Protein AF-Q7P8R6-F1 (afdb_monomer_lite)

Secondary structure (DSSP, 8-state):
---SS-------SSSTTTHHHHSS------------------PPPTTTS--------------HHHHHHHHHHHHHTTS-HHHHHHHHHHHHHHHHHHHT--

Organism: Rickettsia sibirica (strain ATCC VR-151 / 246) (NCBI:txid272951)

Structure (mmCIF, N/CA/C/O backbone):
data_AF-Q7P8R6-F1
#
_entry.id   AF-Q7P8R6-F1
#
loop_
_atom_site.group_PDB
_atom_site.id
_atom_site.type_symbol
_atom_site.label_atom_id
_atom_site.label_alt_id
_atom_site.label_comp_id
_atom_site.label_asym_id
_atom_site.label_entity_id
_atom_site.label_seq_id
_atom_site.pdbx_PDB_ins_code
_atom_site.Cartn_x
_atom_site.Cartn_y
_atom_site.Cartn_z
_atom_site.occupancy
_atom_site.B_iso_or_equiv
_atom_site.auth_seq_id
_atom_site.auth_comp_id
_atom_site.auth_asym_id
_atom_site.auth_atom_id
_atom_site.pdbx_PDB_model_num
ATOM 1 N N . MET A 1 1 ? 4.414 25.100 -20.353 1.00 34.41 1 MET A N 1
ATOM 2 C CA . MET A 1 1 ? 4.080 24.866 -21.773 1.00 34.41 1 MET A CA 1
ATOM 3 C C . MET A 1 1 ? 5.285 24.188 -22.418 1.00 34.41 1 MET A C 1
ATOM 5 O O . MET A 1 1 ? 6.325 24.818 -22.537 1.00 34.41 1 MET A O 1
ATOM 9 N N . PHE A 1 2 ? 5.192 22.883 -22.689 1.00 33.09 2 PHE A N 1
ATOM 10 C CA . PHE A 1 2 ? 6.254 22.082 -23.309 1.00 33.09 2 PHE A CA 1
ATOM 11 C C . PHE A 1 2 ? 6.309 22.365 -24.815 1.00 33.09 2 PHE A C 1
ATOM 13 O O . PHE A 1 2 ? 5.293 22.244 -25.497 1.00 33.09 2 PHE A O 1
ATOM 20 N N . ARG A 1 3 ? 7.488 22.703 -25.342 1.00 38.50 3 ARG A N 1
ATOM 21 C CA . ARG A 1 3 ? 7.781 22.675 -26.780 1.00 38.50 3 ARG A CA 1
ATOM 22 C C . ARG A 1 3 ? 9.188 22.124 -27.002 1.00 38.50 3 ARG A C 1
ATOM 24 O O . ARG A 1 3 ? 10.150 22.706 -26.521 1.00 38.50 3 ARG A O 1
ATOM 31 N N . GLY A 1 4 ? 9.263 21.037 -27.770 1.00 44.22 4 GLY A N 1
ATOM 32 C CA . GLY A 1 4 ? 10.474 20.568 -28.445 1.00 44.22 4 GLY A CA 1
ATOM 33 C C . GLY A 1 4 ? 11.378 19.646 -27.626 1.00 44.22 4 GLY A C 1
ATOM 34 O O . GLY A 1 4 ? 12.170 20.126 -26.830 1.00 44.22 4 GLY A O 1
ATOM 35 N N . ASN A 1 5 ? 11.249 18.337 -27.873 1.00 52.09 5 ASN A N 1
ATOM 36 C CA . ASN A 1 5 ? 12.218 17.218 -27.906 1.00 52.09 5 ASN A CA 1
ATOM 37 C C . ASN A 1 5 ? 13.665 17.308 -27.346 1.00 52.09 5 ASN A C 1
ATOM 39 O O . ASN A 1 5 ? 14.484 16.465 -27.694 1.00 52.09 5 ASN A O 1
ATOM 43 N N . HIS A 1 6 ? 14.013 18.232 -26.455 1.00 49.12 6 HIS A N 1
ATOM 44 C CA . HIS A 1 6 ? 15.327 18.288 -25.812 1.00 49.12 6 HIS A CA 1
ATOM 45 C C . HIS A 1 6 ? 15.177 18.652 -24.334 1.00 49.12 6 HIS A C 1
ATOM 47 O O . HIS A 1 6 ? 14.884 19.794 -23.980 1.00 49.12 6 HIS A O 1
ATOM 53 N N . ILE A 1 7 ? 15.408 17.679 -23.451 1.00 53.12 7 ILE A N 1
ATOM 54 C CA . ILE A 1 7 ? 15.493 17.922 -22.009 1.00 53.12 7 ILE A CA 1
ATOM 55 C C . ILE A 1 7 ? 16.877 18.517 -21.724 1.00 53.12 7 ILE A C 1
ATOM 57 O O . ILE A 1 7 ? 17.888 17.823 -21.804 1.00 53.12 7 ILE A O 1
ATOM 61 N N . ARG A 1 8 ? 16.942 19.814 -21.400 1.00 47.50 8 ARG A N 1
ATOM 62 C CA . ARG A 1 8 ? 18.173 20.453 -20.909 1.00 47.50 8 ARG A CA 1
ATOM 63 C C . ARG A 1 8 ? 18.256 20.289 -19.393 1.00 47.50 8 ARG A C 1
ATOM 65 O O . ARG A 1 8 ? 17.517 20.940 -18.663 1.00 47.50 8 ARG A O 1
ATOM 72 N N . ILE A 1 9 ? 19.161 19.432 -18.925 1.00 53.88 9 ILE A N 1
ATOM 73 C CA . ILE A 1 9 ? 19.458 19.268 -17.498 1.00 53.88 9 ILE A CA 1
ATOM 74 C C . ILE A 1 9 ? 20.583 20.249 -17.140 1.00 53.88 9 ILE A C 1
ATOM 76 O O . ILE A 1 9 ? 21.743 20.016 -17.474 1.00 53.88 9 ILE A O 1
ATOM 80 N N . PHE A 1 10 ? 20.261 21.364 -16.481 1.00 43.97 10 PHE A N 1
ATOM 81 C CA . PHE A 1 10 ? 21.274 22.250 -15.897 1.00 43.97 10 PHE A CA 1
ATOM 82 C C . PHE A 1 10 ? 21.670 21.707 -14.521 1.00 43.97 10 PHE A C 1
ATOM 84 O O . PHE A 1 10 ? 21.105 22.080 -13.500 1.00 43.97 10 PHE A O 1
ATOM 91 N N . GLY A 1 11 ? 22.625 20.778 -14.507 1.00 47.09 11 GLY A N 1
ATOM 92 C CA . GLY A 1 11 ? 23.267 20.275 -13.294 1.00 47.09 11 GLY A CA 1
ATOM 93 C C . GLY A 1 11 ? 24.774 20.449 -13.414 1.00 47.09 11 GLY A C 1
ATOM 94 O O . GLY A 1 11 ? 25.444 19.652 -14.070 1.00 47.09 11 GLY A O 1
ATOM 95 N N . ALA A 1 12 ? 25.305 21.519 -12.826 1.00 48.91 12 ALA A N 1
ATOM 96 C CA . ALA A 1 12 ? 26.730 21.810 -12.834 1.00 48.91 12 ALA A CA 1
ATOM 97 C C . ALA A 1 12 ? 27.515 20.730 -12.064 1.00 48.91 12 ALA A C 1
ATOM 99 O O . ALA A 1 12 ? 27.276 20.473 -10.888 1.00 48.91 12 ALA A O 1
ATOM 100 N N . GLY A 1 13 ? 28.491 20.117 -12.735 1.00 49.78 13 GLY A N 1
ATOM 101 C CA . GLY A 1 13 ? 29.708 19.622 -12.085 1.00 49.78 13 GLY A CA 1
ATOM 102 C C . GLY A 1 13 ? 29.863 18.113 -11.887 1.00 49.78 13 GLY A C 1
ATOM 103 O O . GLY A 1 13 ? 30.986 17.631 -12.004 1.00 49.78 13 GLY A O 1
ATOM 104 N N . TYR A 1 14 ? 28.798 17.338 -11.663 1.00 46.06 14 TYR A N 1
ATOM 105 C CA . TYR A 1 14 ? 28.961 15.953 -11.171 1.00 46.06 14 TYR A CA 1
ATOM 106 C C . TYR A 1 14 ? 28.917 14.824 -12.217 1.00 46.06 14 TYR A C 1
ATOM 108 O O . TYR A 1 14 ? 29.127 13.669 -11.867 1.00 46.06 14 TYR A O 1
ATOM 116 N N . TRP A 1 15 ? 28.751 15.129 -13.508 1.00 47.91 15 TRP A N 1
ATOM 117 C CA . TRP A 1 15 ? 28.763 14.110 -14.577 1.00 47.91 15 TRP A CA 1
ATOM 118 C C . TRP A 1 15 ? 30.109 13.972 -15.307 1.00 47.91 15 TRP A C 1
ATOM 120 O O . TRP A 1 15 ? 30.322 13.010 -16.043 1.00 47.91 15 TRP A O 1
ATOM 130 N N . ARG A 1 16 ? 31.065 14.892 -15.097 1.00 50.09 16 ARG A N 1
ATOM 131 C CA . ARG A 1 16 ? 32.364 14.848 -15.800 1.00 50.09 16 ARG A CA 1
ATOM 132 C C . ARG A 1 16 ? 33.334 13.787 -15.267 1.00 50.09 16 ARG A C 1
ATOM 134 O O . ARG A 1 16 ? 34.198 13.358 -16.022 1.00 50.09 16 ARG A O 1
ATOM 141 N N . LYS A 1 17 ? 33.201 13.332 -14.014 1.00 53.25 17 LYS A N 1
ATOM 142 C CA . LYS A 1 17 ? 34.136 12.350 -13.422 1.00 53.25 17 LYS A CA 1
ATOM 143 C C . LYS A 1 17 ? 33.871 10.894 -13.829 1.00 53.25 17 LYS A C 1
ATOM 145 O O . LYS A 1 17 ? 34.805 10.104 -13.805 1.00 53.25 17 LYS A O 1
ATOM 150 N N . GLY A 1 18 ? 32.649 10.547 -14.245 1.00 52.06 18 GLY A N 1
ATOM 151 C CA . GLY A 1 18 ? 32.300 9.189 -14.692 1.00 52.06 18 GLY A CA 1
ATOM 152 C C . GLY A 1 18 ? 32.429 8.964 -16.200 1.00 52.06 18 GLY A C 1
ATOM 153 O O . GLY A 1 18 ? 32.413 7.835 -16.656 1.00 52.06 18 GLY A O 1
ATOM 154 N N . LYS A 1 19 ? 32.581 10.015 -17.009 1.00 49.75 19 LYS A N 1
ATOM 155 C CA . LYS A 1 19 ? 32.502 9.914 -18.476 1.00 49.75 19 LYS A CA 1
ATOM 156 C C . LYS A 1 19 ? 33.501 8.904 -19.086 1.00 49.75 19 LYS A C 1
ATOM 158 O O . LYS A 1 19 ? 33.165 8.181 -20.016 1.00 49.75 19 LYS A O 1
ATOM 163 N N . ARG A 1 20 ? 34.680 8.762 -18.470 1.00 52.31 20 ARG A N 1
ATOM 164 C CA . ARG A 1 20 ? 35.741 7.841 -18.909 1.00 52.31 20 ARG A CA 1
ATOM 165 C C . ARG A 1 20 ? 35.404 6.351 -18.792 1.00 52.31 20 ARG A C 1
ATOM 167 O O . ARG A 1 20 ? 36.063 5.577 -19.473 1.00 52.31 20 ARG A O 1
ATOM 174 N N . ILE A 1 21 ? 34.471 5.926 -17.932 1.00 56.16 21 ILE A N 1
ATOM 175 C CA . ILE A 1 21 ? 34.160 4.488 -17.772 1.00 56.16 21 ILE A CA 1
ATOM 176 C C . ILE A 1 21 ? 33.183 3.966 -18.831 1.00 56.16 21 ILE A C 1
ATOM 178 O O . ILE A 1 21 ? 33.230 2.783 -19.137 1.00 56.16 21 ILE A O 1
ATOM 182 N N . TYR A 1 22 ? 32.352 4.828 -19.428 1.00 57.66 22 TYR A N 1
ATOM 183 C CA . TYR A 1 22 ? 31.375 4.428 -20.456 1.00 57.66 22 TYR A CA 1
ATOM 184 C C . TYR A 1 22 ? 31.842 4.714 -21.893 1.00 57.66 22 TYR A C 1
ATOM 186 O O . TYR A 1 22 ? 31.285 4.162 -22.831 1.00 57.66 22 TYR A O 1
ATOM 194 N N . GLU A 1 23 ? 32.835 5.593 -22.076 1.00 60.75 23 GLU A N 1
ATOM 195 C CA . GLU A 1 23 ? 33.431 5.904 -23.390 1.00 60.75 23 GLU A CA 1
ATOM 196 C C . GLU A 1 23 ? 34.571 4.956 -23.786 1.00 60.75 23 GLU A C 1
ATOM 198 O O . GLU A 1 23 ? 35.104 5.059 -24.888 1.00 60.75 23 GLU A O 1
ATOM 203 N N . GLN A 1 24 ? 34.978 4.048 -22.897 1.00 63.81 24 GLN A N 1
ATOM 204 C CA . GLN A 1 24 ? 35.944 3.012 -23.246 1.00 63.81 24 GLN A CA 1
ATOM 205 C C . GLN A 1 24 ? 35.224 1.909 -24.022 1.00 63.81 24 GLN A C 1
ATOM 207 O O . GLN A 1 24 ? 34.378 1.208 -23.471 1.00 63.81 24 GLN A O 1
ATOM 212 N N . GLU A 1 25 ? 35.567 1.755 -25.301 1.00 64.56 25 GLU A N 1
ATOM 213 C CA . GLU A 1 25 ? 35.153 0.595 -26.088 1.00 64.56 25 GLU A CA 1
ATOM 214 C C . GLU A 1 25 ? 35.681 -0.683 -25.435 1.00 64.56 25 GLU A C 1
ATOM 216 O O . GLU A 1 25 ? 36.891 -0.875 -25.277 1.00 64.56 25 GLU A O 1
ATOM 221 N N . ILE A 1 26 ? 34.761 -1.572 -25.060 1.00 72.31 26 ILE A N 1
ATOM 222 C CA . ILE A 1 26 ? 35.102 -2.915 -24.607 1.00 72.31 26 ILE A CA 1
ATOM 223 C C . ILE A 1 26 ? 35.601 -3.680 -25.835 1.00 72.31 26 ILE A C 1
ATOM 225 O O . ILE A 1 26 ? 34.820 -4.063 -26.704 1.00 72.31 26 ILE A O 1
ATOM 229 N N . LYS A 1 27 ? 36.918 -3.881 -25.921 1.00 69.12 27 LYS A N 1
ATOM 230 C CA . LYS A 1 27 ? 37.526 -4.757 -26.925 1.00 69.12 27 LYS A CA 1
ATOM 231 C C . LYS A 1 27 ? 37.383 -6.196 -26.451 1.00 69.12 27 LYS A C 1
ATOM 233 O O . LYS A 1 27 ? 38.136 -6.645 -25.591 1.00 69.12 27 LYS A O 1
ATOM 238 N N . TYR A 1 28 ? 36.388 -6.892 -26.983 1.00 71.88 28 TYR A N 1
ATOM 239 C CA . TYR A 1 28 ? 36.263 -8.331 -26.803 1.00 71.88 28 TYR A CA 1
ATOM 240 C C . TYR A 1 28 ? 37.374 -9.014 -27.604 1.00 71.88 28 TYR A C 1
ATOM 242 O O . TYR A 1 28 ? 37.526 -8.767 -28.798 1.00 71.88 28 TYR A O 1
ATOM 250 N N . THR A 1 29 ? 38.174 -9.832 -26.932 1.00 71.75 29 THR A N 1
ATOM 251 C CA . THR A 1 29 ? 39.088 -10.771 -27.587 1.00 71.75 29 THR A CA 1
ATOM 252 C C . THR A 1 29 ? 38.313 -12.063 -27.840 1.00 71.75 29 THR A C 1
ATOM 254 O O . THR A 1 29 ? 37.504 -12.437 -26.988 1.00 71.75 29 THR A O 1
ATOM 257 N N . ASP A 1 30 ? 38.578 -12.759 -28.948 1.00 72.62 30 ASP A N 1
ATOM 258 C CA . ASP A 1 30 ? 38.030 -14.092 -29.266 1.00 72.62 30 ASP A CA 1
ATOM 259 C C . ASP A 1 30 ? 38.600 -15.181 -28.329 1.00 72.62 30 ASP A C 1
ATOM 261 O O . ASP A 1 30 ? 39.195 -16.165 -28.763 1.00 72.62 30 ASP A O 1
ATOM 265 N N . GLY A 1 31 ? 38.508 -14.969 -27.014 1.00 70.56 31 GLY A N 1
ATOM 266 C CA . GLY A 1 31 ? 38.915 -15.941 -26.008 1.00 70.56 31 GLY A CA 1
ATOM 267 C C . GLY A 1 31 ? 38.103 -17.228 -26.136 1.00 70.56 31 GLY A C 1
ATOM 268 O O . GLY A 1 31 ? 36.950 -17.206 -26.569 1.00 70.56 31 GLY A O 1
ATOM 269 N N . GLU A 1 32 ? 38.711 -18.350 -25.752 1.00 71.75 32 GLU A N 1
ATOM 270 C CA . GLU A 1 32 ? 38.090 -19.670 -25.851 1.00 71.75 32 GLU A CA 1
ATOM 271 C C . GLU A 1 32 ? 36.755 -19.692 -25.094 1.00 71.75 32 GLU A C 1
ATOM 273 O O . GLU A 1 32 ? 36.688 -19.505 -23.876 1.00 71.75 32 GLU A O 1
ATOM 278 N N . ILE A 1 33 ? 35.667 -19.896 -25.837 1.00 69.44 33 ILE A N 1
ATOM 279 C CA . ILE A 1 33 ? 34.340 -20.097 -25.266 1.00 69.44 33 ILE A CA 1
ATOM 280 C C . ILE A 1 33 ? 34.391 -21.451 -24.550 1.00 69.44 33 ILE A C 1
ATOM 282 O O . ILE A 1 33 ? 34.538 -22.487 -25.195 1.00 69.44 33 ILE A O 1
ATOM 286 N N . GLY A 1 34 ? 34.315 -21.438 -23.216 1.00 71.31 34 GLY A N 1
ATOM 287 C 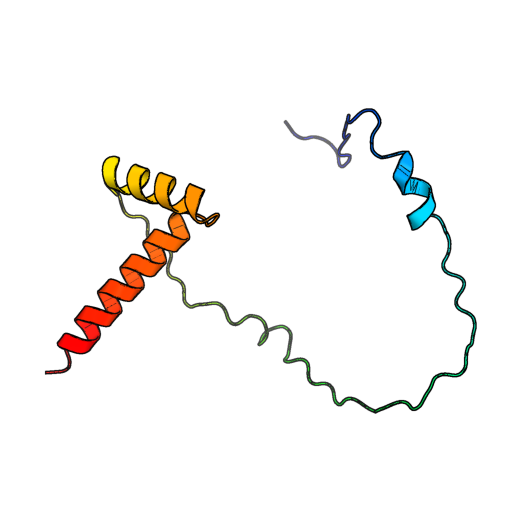CA . GLY A 1 34 ? 34.249 -22.658 -22.407 1.00 71.31 34 GLY A CA 1
ATOM 288 C C . GLY A 1 34 ? 33.028 -23.524 -22.749 1.00 71.31 34 GLY A C 1
ATOM 289 O O . GLY A 1 34 ? 32.192 -23.153 -23.568 1.00 71.31 34 GLY A O 1
ATOM 290 N N . GLU A 1 35 ? 32.902 -24.687 -22.107 1.00 73.12 35 GLU A N 1
ATOM 291 C CA . GLU A 1 35 ? 31.838 -25.659 -22.400 1.00 73.12 35 GLU A CA 1
ATOM 292 C C . GLU A 1 35 ? 30.434 -25.026 -22.455 1.00 73.12 35 GLU A C 1
ATOM 294 O O . GLU A 1 35 ? 29.871 -24.577 -21.451 1.00 73.12 35 GLU A O 1
ATOM 299 N N . VAL A 1 36 ? 29.849 -25.009 -23.655 1.00 70.38 36 VAL A N 1
ATOM 300 C C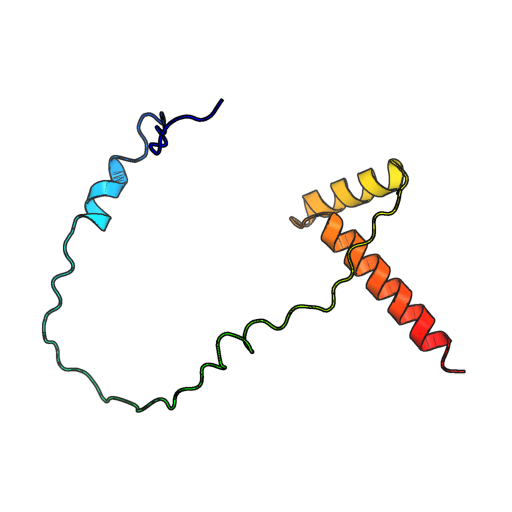A . VAL A 1 36 ? 28.528 -24.431 -23.900 1.00 70.38 36 VAL A CA 1
ATOM 301 C C . VAL A 1 36 ? 27.461 -25.417 -23.433 1.00 70.38 36 VAL A C 1
ATOM 303 O O . VAL A 1 36 ? 27.288 -26.492 -24.004 1.00 70.38 36 VAL A O 1
ATOM 306 N N . LYS A 1 37 ? 26.696 -25.044 -22.404 1.00 70.75 37 LYS A N 1
ATOM 307 C CA . LYS A 1 37 ? 25.484 -25.774 -22.013 1.00 70.75 37 LYS A CA 1
ATOM 308 C C . LYS A 1 37 ? 24.292 -25.218 -22.781 1.00 70.75 37 LYS A C 1
ATOM 3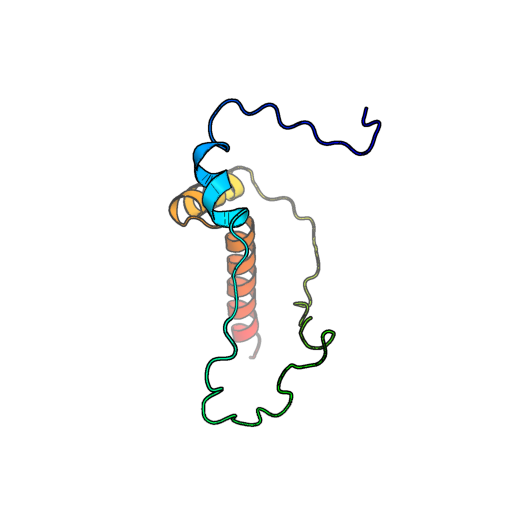10 O O . LYS A 1 37 ? 23.949 -24.048 -22.631 1.00 70.75 37 LYS A O 1
ATOM 315 N N . ILE A 1 38 ? 23.636 -26.067 -23.572 1.00 70.69 38 ILE A N 1
ATOM 316 C CA . ILE A 1 38 ? 22.389 -25.713 -24.259 1.00 70.69 38 ILE A CA 1
ATOM 317 C C . ILE A 1 38 ? 21.270 -25.638 -23.215 1.00 70.69 38 ILE A C 1
ATOM 319 O O . ILE A 1 38 ? 20.723 -26.642 -22.761 1.00 70.69 38 ILE A O 1
ATOM 323 N N . VAL A 1 39 ? 20.963 -24.412 -22.817 1.00 71.75 39 VAL A N 1
ATOM 324 C CA . VAL A 1 39 ? 19.817 -24.025 -21.994 1.00 71.75 39 VAL A CA 1
ATOM 325 C C . VAL A 1 39 ? 18.598 -24.037 -22.922 1.00 71.75 39 VAL A C 1
ATOM 327 O O . VAL A 1 39 ? 18.588 -23.323 -23.922 1.00 71.75 39 VAL A O 1
ATOM 330 N N . LYS A 1 40 ? 17.589 -24.881 -22.649 1.00 71.81 40 LYS A N 1
ATOM 331 C CA . LYS A 1 40 ? 16.307 -24.798 -23.377 1.00 71.81 40 LYS A CA 1
ATOM 332 C C . LYS A 1 40 ? 15.687 -23.431 -23.091 1.00 71.81 40 LYS A C 1
ATOM 334 O O . LYS A 1 40 ? 15.899 -22.889 -22.017 1.00 71.81 40 LYS A O 1
ATOM 339 N N . ASP A 1 41 ? 14.932 -22.870 -24.026 1.00 69.31 41 ASP A N 1
ATOM 340 C CA . ASP A 1 41 ? 14.252 -21.600 -23.775 1.00 69.31 41 ASP A CA 1
ATOM 341 C C . ASP A 1 41 ? 13.256 -21.784 -22.615 1.00 69.31 41 ASP A C 1
ATOM 343 O O . ASP A 1 41 ? 12.266 -22.508 -22.727 1.00 69.31 41 ASP A O 1
ATOM 347 N N . PHE A 1 42 ? 13.608 -21.238 -21.451 1.00 70.00 42 PHE A N 1
ATOM 348 C CA . PHE A 1 42 ? 12.856 -21.369 -20.201 1.00 70.00 42 PHE A CA 1
ATOM 349 C C . PHE A 1 42 ? 12.064 -20.104 -19.890 1.00 70.00 42 PHE A C 1
ATOM 351 O O . PHE A 1 42 ? 11.430 -20.026 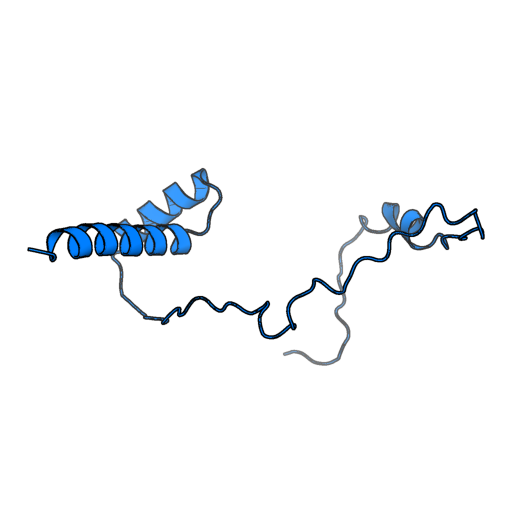-18.835 1.00 70.00 42 PHE A O 1
ATOM 358 N N . LEU A 1 43 ? 12.156 -19.084 -20.747 1.00 78.81 43 LEU A N 1
ATOM 359 C CA . LEU A 1 43 ? 11.459 -17.840 -20.503 1.00 78.81 43 LEU A CA 1
ATOM 360 C C . LEU A 1 43 ? 9.989 -18.026 -20.891 1.00 78.81 43 LEU A C 1
ATOM 362 O O . LEU A 1 43 ? 9.694 -18.319 -22.051 1.00 78.81 43 LEU A O 1
ATOM 366 N N . PRO A 1 44 ? 9.051 -17.867 -19.939 1.00 69.88 44 PRO A N 1
ATOM 367 C CA . PRO A 1 44 ? 7.639 -17.868 -20.277 1.00 69.88 44 PRO A CA 1
ATOM 368 C C . PRO A 1 44 ? 7.362 -16.725 -21.254 1.00 69.88 44 PRO A C 1
ATOM 370 O O . PRO A 1 44 ? 8.045 -15.692 -21.240 1.00 69.88 44 PRO A O 1
ATOM 373 N N . HIS A 1 45 ? 6.356 -16.897 -22.112 1.00 74.44 45 HIS A N 1
ATOM 374 C CA . HIS A 1 45 ? 6.015 -15.889 -23.112 1.00 74.44 45 HIS A CA 1
ATOM 375 C C . HIS A 1 45 ? 5.846 -14.523 -22.414 1.00 74.44 45 HIS A C 1
ATOM 377 O O . HIS A 1 45 ? 5.219 -14.469 -21.355 1.00 74.44 45 HIS A O 1
ATOM 383 N N . PRO A 1 46 ? 6.282 -13.384 -22.993 1.00 70.50 46 PRO A N 1
ATOM 384 C CA . PRO A 1 46 ? 6.150 -12.055 -22.372 1.00 70.50 46 PRO A CA 1
ATOM 385 C C . PRO A 1 46 ? 4.751 -11.667 -21.865 1.00 70.50 46 PRO A C 1
ATOM 387 O O . PRO A 1 46 ? 4.616 -10.727 -21.095 1.00 70.50 46 PRO A O 1
ATOM 390 N N . ARG A 1 47 ? 3.703 -12.387 -22.290 1.00 65.50 47 ARG A N 1
ATOM 391 C CA . ARG A 1 47 ? 2.313 -12.219 -21.846 1.00 65.50 47 ARG A CA 1
ATOM 392 C C . ARG A 1 47 ? 2.021 -12.980 -20.550 1.00 65.50 47 ARG A C 1
ATOM 394 O O . ARG A 1 47 ? 1.216 -12.517 -19.758 1.00 65.50 47 ARG A O 1
ATOM 401 N N . GLU A 1 48 ? 2.688 -14.106 -20.332 1.00 65.62 48 GLU A N 1
ATOM 402 C CA . GLU A 1 48 ? 2.619 -14.928 -19.120 1.00 65.62 48 GLU A CA 1
ATOM 403 C C . GLU A 1 48 ? 3.507 -14.356 -18.008 1.00 65.62 48 GLU A C 1
ATOM 405 O O . GLU A 1 48 ? 3.192 -14.498 -16.836 1.00 65.62 48 GLU A O 1
ATOM 410 N N . LEU A 1 49 ? 4.559 -13.606 -18.358 1.00 62.66 49 LEU A N 1
ATOM 411 C CA . LEU A 1 49 ? 5.310 -12.776 -17.403 1.00 62.66 49 LEU A CA 1
ATOM 412 C C . LEU A 1 49 ? 4.460 -11.642 -16.799 1.00 62.66 49 LEU A C 1
ATOM 414 O O . LEU A 1 49 ? 4.808 -11.095 -15.755 1.00 62.66 49 LEU A O 1
ATOM 418 N N . LEU A 1 50 ? 3.338 -11.291 -17.436 1.00 60.81 50 LEU A N 1
ATOM 419 C CA . LEU A 1 50 ? 2.388 -10.285 -16.966 1.00 60.81 50 LEU A CA 1
ATOM 420 C C . LEU A 1 50 ? 1.291 -10.926 -16.110 1.00 60.81 50 LEU A C 1
ATOM 422 O O . LEU A 1 50 ? 0.108 -10.700 -16.373 1.00 60.81 50 LEU A O 1
ATOM 426 N N . PHE A 1 51 ? 1.656 -11.691 -15.077 1.00 55.97 51 PHE A N 1
ATOM 427 C CA . PHE A 1 51 ? 0.726 -12.000 -13.987 1.00 55.97 51 PHE A CA 1
ATOM 428 C C . PHE A 1 51 ? 0.288 -10.674 -13.347 1.00 55.97 51 PHE A C 1
ATOM 430 O O . PHE A 1 51 ? 0.913 -10.154 -12.425 1.00 55.97 51 PHE A O 1
ATOM 437 N N . LYS A 1 52 ? -0.750 -10.056 -13.910 1.00 57.66 52 LYS A N 1
ATOM 438 C CA . LYS A 1 52 ? -1.396 -8.887 -13.337 1.00 57.66 52 LYS A CA 1
ATOM 439 C C . LYS A 1 52 ? -2.185 -9.402 -12.149 1.00 57.66 52 LYS A C 1
ATOM 441 O O . LYS A 1 52 ? -3.120 -10.170 -12.331 1.00 57.66 52 LYS A O 1
ATOM 446 N N . ASP A 1 53 ? -1.815 -8.970 -10.950 1.00 61.62 53 ASP A N 1
ATOM 447 C CA . ASP A 1 53 ? -2.717 -9.071 -9.810 1.00 61.62 53 ASP A CA 1
ATOM 448 C C . ASP A 1 53 ? -4.078 -8.490 -10.232 1.00 61.62 53 ASP A C 1
ATOM 450 O O . ASP A 1 53 ? -4.119 -7.337 -10.690 1.00 61.62 53 ASP A O 1
ATOM 454 N N . ASP A 1 54 ? -5.161 -9.264 -10.068 1.00 66.44 54 ASP A N 1
ATOM 455 C CA . ASP A 1 54 ? -6.564 -8.877 -10.309 1.00 66.44 54 ASP A CA 1
ATOM 456 C C . ASP A 1 54 ? -6.992 -7.765 -9.336 1.00 66.44 54 ASP A C 1
ATOM 458 O O . ASP A 1 54 ? -7.801 -7.924 -8.419 1.00 66.44 54 ASP A O 1
ATOM 462 N N . SER A 1 55 ? -6.362 -6.608 -9.479 1.00 73.25 55 SER A N 1
ATOM 463 C CA . SER A 1 55 ? -6.457 -5.490 -8.562 1.00 73.25 55 SER A CA 1
ATOM 464 C C . SER A 1 55 ? -7.515 -4.516 -9.055 1.00 73.25 55 SER A C 1
ATOM 466 O O . SER A 1 55 ? -7.338 -3.796 -10.035 1.00 73.25 55 SER A O 1
ATOM 468 N N . VAL A 1 56 ? -8.641 -4.484 -8.346 1.00 82.12 56 VAL A N 1
ATOM 469 C CA . VAL A 1 56 ? -9.706 -3.508 -8.586 1.00 82.12 56 VAL A CA 1
ATOM 470 C C . VAL A 1 56 ? -9.362 -2.218 -7.846 1.00 82.12 56 VAL A C 1
ATOM 472 O O . VAL A 1 56 ? -9.190 -2.210 -6.626 1.00 82.12 56 VAL A O 1
ATOM 475 N N . LYS A 1 57 ? -9.255 -1.106 -8.580 1.00 83.25 57 LYS A N 1
ATOM 476 C CA . LYS A 1 57 ? -9.049 0.218 -7.987 1.00 83.25 57 LYS A CA 1
ATOM 477 C C . LYS A 1 57 ? -10.377 0.750 -7.455 1.00 83.25 57 LYS A C 1
ATOM 479 O O . LYS A 1 57 ? -11.319 0.933 -8.218 1.00 83.25 57 LYS A O 1
ATOM 484 N N . VAL A 1 58 ? -10.412 1.063 -6.165 1.00 82.06 58 VAL A N 1
ATOM 485 C CA . VAL A 1 58 ? -11.554 1.704 -5.502 1.00 82.06 58 VAL A CA 1
ATOM 486 C C . VAL A 1 58 ? -11.077 2.992 -4.836 1.00 82.06 58 VAL A C 1
ATOM 488 O O . VAL A 1 58 ? -9.977 3.036 -4.283 1.00 82.06 58 VAL A O 1
ATOM 491 N N . THR A 1 59 ? -11.895 4.042 -4.889 1.00 90.44 59 THR A N 1
ATOM 492 C CA . THR A 1 59 ? -11.672 5.280 -4.131 1.00 90.44 59 THR A CA 1
ATOM 493 C C . THR A 1 59 ? -12.511 5.225 -2.860 1.00 90.44 59 THR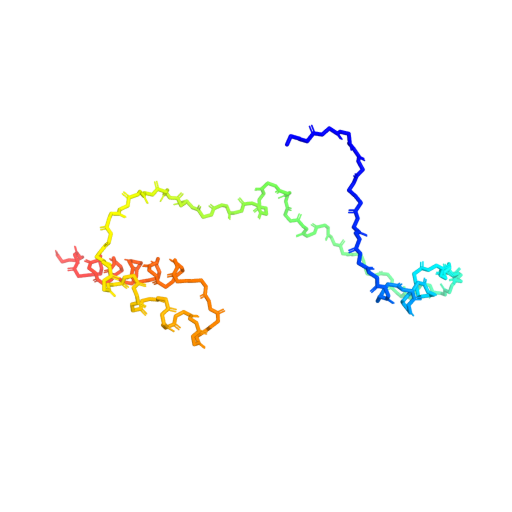 A C 1
ATOM 495 O O . THR A 1 59 ? -13.731 5.126 -2.937 1.00 90.44 59 THR A O 1
ATOM 498 N N . ILE A 1 60 ? -11.862 5.289 -1.698 1.00 90.12 60 ILE A N 1
ATOM 499 C CA . ILE A 1 60 ? -12.512 5.349 -0.384 1.00 90.12 60 ILE A CA 1
ATOM 500 C C . ILE A 1 60 ? -12.007 6.576 0.375 1.00 90.12 60 ILE A C 1
ATOM 502 O O . ILE A 1 60 ? -10.835 6.939 0.259 1.00 90.12 60 ILE A O 1
ATOM 506 N N . SER A 1 61 ? -12.877 7.202 1.162 1.00 93.50 61 SER A N 1
ATOM 507 C CA . SER A 1 61 ? -12.490 8.286 2.068 1.00 93.50 61 SER A CA 1
ATOM 508 C C . SER A 1 61 ? -12.037 7.697 3.402 1.00 93.50 61 SER A C 1
ATOM 510 O O . SER A 1 61 ? -12.776 6.940 4.026 1.00 93.50 61 SER A O 1
ATOM 512 N N . LEU A 1 62 ? -10.826 8.045 3.837 1.00 93.31 62 LEU A N 1
ATOM 513 C CA . LEU A 1 62 ? -10.280 7.683 5.149 1.00 93.31 62 LEU A CA 1
ATOM 514 C C . LEU A 1 62 ? -10.227 8.923 6.045 1.00 93.31 62 LEU A C 1
ATOM 516 O O . LEU A 1 62 ? -10.117 10.045 5.546 1.00 93.31 62 LEU A O 1
ATOM 520 N N . SER A 1 63 ? -10.279 8.728 7.364 1.00 96.69 63 SER A N 1
ATOM 521 C CA . SER A 1 63 ? -10.091 9.832 8.307 1.00 96.69 63 SER A CA 1
ATOM 522 C C . SER A 1 63 ? -8.660 10.375 8.225 1.00 96.69 63 SER A C 1
ATOM 524 O O . SER A 1 63 ? -7.712 9.657 7.885 1.00 96.69 63 SER A O 1
ATOM 526 N N . LYS A 1 64 ? -8.497 11.661 8.555 1.00 96.69 64 LYS A N 1
ATOM 527 C CA . LYS A 1 64 ? -7.184 12.321 8.578 1.00 96.69 64 LYS A CA 1
ATOM 528 C C . LYS A 1 64 ? -6.217 11.606 9.527 1.00 96.69 64 LYS A C 1
ATOM 530 O O . LYS A 1 64 ? -5.096 11.306 9.133 1.00 96.69 64 LYS A O 1
ATOM 535 N N . GLU A 1 65 ? -6.698 11.269 10.719 1.00 97.25 65 GLU A N 1
ATOM 536 C CA . GLU A 1 65 ? -5.942 10.564 11.755 1.00 97.25 65 GLU A CA 1
ATOM 537 C C . GLU A 1 65 ? -5.416 9.207 11.266 1.00 97.25 65 GLU A C 1
ATOM 539 O O . GLU A 1 65 ? -4.229 8.916 11.400 1.00 97.25 65 GLU A O 1
ATOM 544 N N . SER A 1 66 ? -6.257 8.398 10.606 1.00 95.44 66 SER A N 1
ATOM 545 C CA . SER A 1 66 ? -5.812 7.110 10.063 1.00 95.44 66 SER A CA 1
ATOM 546 C C . SER A 1 66 ? -4.726 7.283 9.001 1.00 95.44 66 SER A C 1
ATOM 548 O O . SER A 1 66 ? -3.756 6.528 8.977 1.00 95.44 66 SER A O 1
ATOM 550 N N . VAL A 1 67 ? -4.858 8.279 8.121 1.00 96.06 67 VAL A N 1
ATOM 551 C CA . VAL A 1 67 ? -3.849 8.542 7.083 1.00 96.06 67 VAL A CA 1
ATOM 552 C C . VAL A 1 67 ? -2.526 9.003 7.696 1.00 96.06 67 VAL A C 1
ATOM 554 O O . VAL A 1 67 ? -1.468 8.596 7.218 1.00 96.06 67 VAL A O 1
ATOM 557 N N . GLU A 1 68 ? -2.565 9.837 8.733 1.00 97.38 68 GLU A N 1
ATOM 558 C CA . GLU A 1 68 ? -1.369 10.297 9.446 1.00 97.38 68 GLU A CA 1
ATOM 559 C C . GLU A 1 68 ? -0.642 9.142 10.137 1.00 97.38 68 GLU A C 1
ATOM 561 O O . GLU A 1 68 ? 0.567 9.003 9.944 1.00 97.38 68 GLU A O 1
ATOM 566 N N . PHE A 1 69 ? -1.378 8.255 10.811 1.00 97.12 69 PHE A N 1
ATOM 567 C CA . PHE A 1 69 ? -0.826 7.037 11.405 1.00 97.12 69 PHE A CA 1
ATOM 568 C C . PHE A 1 69 ? -0.091 6.167 10.372 1.00 97.12 69 PHE A C 1
ATOM 570 O O . PHE A 1 69 ? 1.064 5.789 10.562 1.00 97.12 69 PHE A O 1
ATOM 577 N N . PHE A 1 70 ? -0.712 5.878 9.223 1.00 96.31 70 PHE A N 1
ATOM 578 C CA . PHE A 1 70 ? -0.036 5.063 8.208 1.00 96.31 70 PHE A CA 1
ATOM 579 C C . PHE A 1 70 ? 1.160 5.774 7.581 1.00 96.31 70 PHE A C 1
ATOM 581 O O . PHE A 1 70 ? 2.099 5.099 7.172 1.00 96.31 70 PHE A O 1
ATOM 588 N N . LYS A 1 71 ? 1.157 7.109 7.491 1.00 96.50 71 LYS A N 1
ATOM 589 C CA . LYS A 1 71 ? 2.311 7.867 6.989 1.00 96.50 71 LYS A CA 1
ATOM 590 C C . LYS A 1 71 ? 3.504 7.787 7.939 1.00 96.50 71 LYS A C 1
ATOM 592 O O . LYS A 1 71 ? 4.620 7.633 7.443 1.00 96.50 71 LYS A O 1
ATOM 597 N N . SER A 1 72 ? 3.292 7.879 9.253 1.00 96.88 72 SER A N 1
ATOM 598 C CA . SER A 1 72 ? 4.384 7.778 10.230 1.00 96.88 72 SER A CA 1
ATOM 599 C C . SER A 1 72 ? 4.998 6.380 10.240 1.00 96.88 72 SER A C 1
ATOM 601 O O . SER A 1 72 ? 6.213 6.246 10.119 1.00 96.88 72 SER A O 1
ATOM 603 N N . GLU A 1 73 ? 4.167 5.338 10.277 1.00 96.06 73 GLU A N 1
ATOM 604 C CA . GLU A 1 73 ? 4.639 3.947 10.256 1.00 96.06 73 GLU A CA 1
ATOM 605 C C . GLU A 1 73 ? 5.367 3.602 8.947 1.00 96.06 73 GLU A C 1
ATOM 607 O O . GLU A 1 73 ? 6.423 2.966 8.941 1.00 96.06 73 GLU A O 1
ATOM 612 N N . ALA A 1 74 ? 4.836 4.079 7.819 1.00 94.94 74 ALA A N 1
ATOM 613 C CA . ALA A 1 74 ? 5.423 3.891 6.497 1.00 94.94 74 ALA A CA 1
ATOM 614 C C . ALA A 1 74 ? 6.803 4.543 6.353 1.00 94.94 74 ALA A C 1
ATOM 616 O O . ALA A 1 74 ? 7.683 3.978 5.698 1.00 94.94 74 ALA A O 1
ATOM 617 N N . ALA A 1 75 ? 6.996 5.717 6.965 1.00 95.00 75 ALA A N 1
ATOM 618 C CA . ALA A 1 75 ? 8.275 6.416 6.960 1.00 95.00 75 ALA A CA 1
ATOM 619 C C . ALA A 1 75 ? 9.350 5.611 7.702 1.00 95.00 75 ALA A C 1
ATOM 621 O O . ALA A 1 75 ? 10.446 5.438 7.169 1.00 95.00 75 ALA A O 1
ATOM 622 N N . THR A 1 76 ? 9.012 5.060 8.870 1.00 95.19 76 THR A N 1
ATOM 623 C CA . THR A 1 76 ? 9.911 4.211 9.670 1.00 95.19 76 THR A CA 1
ATOM 624 C C . THR A 1 76 ? 10.261 2.909 8.950 1.00 95.19 76 THR A C 1
ATOM 626 O O . THR A 1 76 ? 11.411 2.481 8.954 1.00 95.19 76 THR A O 1
ATOM 629 N N . ALA A 1 77 ? 9.280 2.281 8.299 1.00 91.81 77 ALA A N 1
ATOM 630 C CA . ALA A 1 77 ? 9.462 1.010 7.601 1.00 91.81 77 ALA A CA 1
ATOM 631 C C . ALA A 1 77 ? 9.983 1.149 6.154 1.00 91.81 77 ALA A C 1
ATOM 633 O O . ALA A 1 77 ? 10.149 0.137 5.473 1.00 91.81 77 ALA A O 1
ATOM 634 N N . HIS A 1 78 ? 10.219 2.373 5.663 1.00 93.12 78 HIS A N 1
ATOM 635 C CA . HIS A 1 78 ? 10.637 2.671 4.284 1.00 93.12 78 HIS A CA 1
ATOM 636 C C . HIS A 1 78 ? 9.755 2.023 3.199 1.00 93.12 78 HIS A C 1
ATOM 638 O O . HIS A 1 78 ? 10.238 1.539 2.172 1.00 93.12 78 HIS A O 1
ATOM 644 N N . VAL A 1 79 ? 8.436 2.031 3.402 1.00 93.75 79 VAL A N 1
ATOM 645 C CA . VAL A 1 79 ? 7.455 1.508 2.437 1.00 93.75 79 VAL A CA 1
ATOM 646 C C . VAL A 1 79 ? 6.395 2.559 2.110 1.00 93.75 79 VAL A C 1
ATOM 648 O O . VAL A 1 79 ? 6.134 3.432 2.926 1.00 93.75 79 VAL A O 1
ATOM 651 N N . PRO A 1 80 ? 5.720 2.503 0.948 1.00 95.50 80 PRO A N 1
ATOM 652 C CA . PRO A 1 80 ? 4.579 3.379 0.688 1.00 95.50 80 PRO A CA 1
ATOM 653 C C . PRO A 1 80 ? 3.413 3.084 1.645 1.00 95.50 80 PRO A C 1
ATOM 655 O O . PRO A 1 80 ? 2.994 1.930 1.771 1.00 95.50 80 PRO A O 1
ATOM 658 N N . TYR A 1 81 ? 2.820 4.114 2.255 1.00 95.62 81 TYR A N 1
ATOM 659 C CA . TYR A 1 81 ? 1.697 3.958 3.195 1.00 95.62 81 TYR A CA 1
ATOM 660 C C . TYR A 1 81 ? 0.479 3.264 2.560 1.00 95.62 81 TYR A C 1
ATOM 662 O O . TYR A 1 81 ? -0.230 2.508 3.224 1.00 95.62 81 TYR A O 1
ATOM 670 N N . GLN A 1 82 ? 0.264 3.432 1.247 1.00 93.62 82 GLN A N 1
ATOM 671 C CA . GLN A 1 82 ? -0.810 2.747 0.520 1.00 93.62 82 GLN A CA 1
ATOM 672 C C . GLN A 1 82 ? -0.657 1.222 0.579 1.00 93.62 82 GLN A C 1
ATOM 674 O O . GLN A 1 82 ? -1.652 0.499 0.640 1.00 93.62 82 GLN A O 1
ATOM 679 N N . LYS A 1 83 ? 0.586 0.720 0.591 1.00 92.56 83 LYS A N 1
ATOM 680 C CA . LYS A 1 83 ? 0.873 -0.714 0.702 1.00 92.56 83 LYS A CA 1
ATOM 681 C C . LYS A 1 83 ? 0.451 -1.245 2.070 1.00 92.56 83 LYS A C 1
ATOM 683 O O . LYS A 1 83 ? -0.133 -2.321 2.140 1.00 92.56 83 LYS A O 1
ATOM 688 N N . MET A 1 84 ? 0.688 -0.479 3.135 1.00 93.94 84 MET A N 1
ATOM 689 C CA . MET A 1 84 ? 0.257 -0.846 4.487 1.00 93.94 84 MET A CA 1
ATOM 690 C C . MET A 1 84 ? -1.266 -0.928 4.590 1.00 93.94 84 MET A C 1
ATOM 692 O O . MET A 1 84 ? -1.786 -1.924 5.090 1.00 93.94 84 MET A O 1
ATOM 696 N N . ILE A 1 85 ? -1.978 0.064 4.044 1.00 94.62 85 ILE A N 1
ATOM 697 C CA . ILE A 1 85 ? -3.449 0.069 4.008 1.00 94.62 85 ILE A CA 1
ATOM 698 C C . ILE A 1 85 ? -3.972 -1.159 3.250 1.00 94.62 85 ILE A C 1
ATOM 700 O O . ILE A 1 85 ? -4.864 -1.853 3.735 1.00 94.62 85 ILE A O 1
ATOM 704 N N . ARG A 1 86 ? -3.383 -1.476 2.089 1.00 92.12 86 ARG A N 1
ATOM 705 C CA . ARG A 1 86 ? -3.755 -2.660 1.300 1.00 92.12 86 ARG A CA 1
ATOM 706 C C . ARG A 1 86 ? -3.569 -3.956 2.093 1.00 92.12 86 ARG A C 1
ATOM 708 O O . ARG A 1 86 ? -4.496 -4.753 2.181 1.00 92.12 86 ARG A O 1
ATOM 715 N N . ILE A 1 87 ? -2.411 -4.124 2.735 1.00 93.00 87 ILE A N 1
ATOM 716 C CA . ILE A 1 87 ? -2.111 -5.305 3.558 1.00 93.00 87 ILE A CA 1
ATOM 717 C C . ILE A 1 87 ? -3.090 -5.424 4.731 1.00 93.00 87 ILE A C 1
ATOM 719 O O . ILE A 1 87 ? -3.508 -6.535 5.061 1.00 93.00 87 ILE A O 1
ATOM 723 N N . LEU A 1 88 ? -3.466 -4.309 5.362 1.00 94.00 88 LEU A N 1
ATOM 724 C CA . LEU A 1 88 ? -4.444 -4.317 6.446 1.00 94.00 88 LEU A CA 1
ATOM 725 C C . LEU A 1 88 ? -5.804 -4.840 5.966 1.00 94.00 88 LEU A C 1
ATOM 727 O O . LEU A 1 88 ? -6.363 -5.737 6.597 1.00 94.00 88 LEU A O 1
ATOM 731 N N . LEU A 1 89 ? -6.307 -4.325 4.841 1.00 93.00 89 LEU A N 1
ATOM 732 C CA . LEU A 1 89 ? -7.576 -4.764 4.252 1.00 93.00 89 LEU A CA 1
ATOM 733 C C . LEU A 1 89 ? -7.539 -6.244 3.851 1.00 93.00 89 LEU A C 1
ATOM 735 O O . LEU A 1 89 ? -8.492 -6.982 4.120 1.00 93.00 89 LEU A O 1
ATOM 739 N N . ASP A 1 90 ? -6.425 -6.700 3.277 1.00 91.12 90 ASP A N 1
ATOM 740 C CA . ASP A 1 90 ? -6.232 -8.104 2.911 1.00 91.12 90 ASP A CA 1
ATOM 741 C C . ASP A 1 90 ? -6.236 -9.012 4.148 1.00 91.12 90 ASP A C 1
ATOM 743 O O . ASP A 1 90 ? -6.903 -10.051 4.156 1.00 91.12 90 ASP A O 1
ATOM 747 N N . LYS A 1 91 ? -5.527 -8.624 5.219 1.00 93.56 91 LYS A N 1
ATOM 748 C CA . LYS A 1 91 ? -5.496 -9.371 6.490 1.00 93.56 91 LYS A CA 1
ATOM 749 C C . LYS A 1 91 ? -6.870 -9.421 7.150 1.00 93.56 91 LYS A C 1
ATOM 751 O O . LYS A 1 91 ? -7.310 -10.502 7.540 1.00 93.56 91 LYS A O 1
ATOM 756 N N . TYR A 1 92 ? -7.553 -8.281 7.230 1.00 94.31 92 TYR A N 1
ATOM 757 C CA . TYR A 1 92 ? -8.906 -8.192 7.771 1.00 94.31 92 TYR A CA 1
ATOM 758 C C . TYR A 1 92 ? -9.855 -9.114 6.996 1.00 94.31 92 TYR A C 1
ATOM 760 O O . TYR A 1 92 ? -10.523 -9.968 7.574 1.00 94.31 92 TYR A O 1
ATOM 768 N N . THR A 1 93 ? -9.840 -9.037 5.665 1.00 92.56 93 THR A N 1
ATOM 769 C CA . THR A 1 93 ? -10.686 -9.881 4.813 1.00 92.56 93 THR A CA 1
ATOM 770 C C . THR A 1 93 ? -10.388 -11.368 5.002 1.00 92.56 93 THR A C 1
ATOM 772 O O . THR A 1 93 ? -11.319 -12.166 5.111 1.00 92.56 93 THR A O 1
ATOM 775 N N . LYS A 1 94 ? -9.109 -11.761 5.069 1.00 91.88 94 LYS A N 1
ATOM 776 C CA . LYS A 1 94 ? -8.704 -13.156 5.322 1.00 91.88 94 LYS A CA 1
ATOM 777 C C . LYS A 1 94 ? -9.243 -13.672 6.656 1.00 91.88 94 LYS A C 1
ATOM 779 O O . LYS A 1 94 ? -9.804 -14.764 6.683 1.00 91.88 94 LYS A O 1
ATOM 784 N N . HIS A 1 95 ? -9.132 -12.874 7.719 1.00 92.88 95 HIS A N 1
ATOM 785 C CA . HIS A 1 95 ? -9.625 -13.227 9.051 1.00 92.88 95 HIS A CA 1
ATOM 786 C C . HIS A 1 95 ? -11.136 -13.518 9.044 1.00 92.88 95 HIS A C 1
ATOM 788 O O . HIS A 1 95 ? -11.576 -14.567 9.506 1.00 92.88 95 HIS A O 1
ATOM 794 N N . TYR A 1 96 ? -11.943 -12.644 8.438 1.00 91.75 96 TYR A N 1
ATOM 795 C CA . TYR A 1 96 ? -13.399 -12.828 8.420 1.00 91.75 96 TYR A CA 1
ATOM 796 C C . TYR A 1 96 ? -13.891 -13.840 7.378 1.00 91.75 96 TYR A C 1
ATOM 798 O O . TYR A 1 96 ? -14.938 -14.452 7.578 1.00 91.75 96 TYR A O 1
ATOM 806 N N . LYS A 1 97 ? -13.151 -14.069 6.286 1.00 87.88 97 LYS A N 1
ATOM 807 C CA . LYS A 1 97 ? -13.451 -15.167 5.350 1.00 87.88 97 LYS A CA 1
ATOM 808 C C . LYS A 1 97 ? -13.221 -16.536 5.987 1.00 87.88 97 LYS A C 1
ATOM 810 O O . LYS A 1 97 ? -14.003 -17.442 5.722 1.00 87.88 97 LYS A O 1
ATOM 815 N N . ALA A 1 98 ? -12.185 -16.682 6.814 1.00 80.44 98 ALA A N 1
ATOM 816 C CA . ALA A 1 98 ? -11.948 -17.913 7.566 1.00 80.44 98 ALA A CA 1
ATOM 817 C C . ALA A 1 98 ? -13.090 -18.196 8.556 1.00 80.44 98 ALA A C 1
ATOM 819 O O . ALA A 1 98 ? -13.580 -19.319 8.607 1.00 80.44 98 ALA A O 1
ATOM 820 N N . ASN A 1 99 ? -13.582 -17.164 9.248 1.00 74.56 99 ASN A N 1
ATOM 821 C CA . ASN A 1 99 ? -14.657 -17.310 10.235 1.00 74.56 99 ASN A CA 1
ATOM 822 C C . ASN A 1 99 ? -16.053 -17.530 9.624 1.00 74.56 99 ASN A C 1
ATOM 824 O O . ASN A 1 99 ? -16.944 -18.004 10.314 1.00 74.56 99 ASN A O 1
ATOM 828 N N . LYS A 1 100 ? -16.260 -17.208 8.340 1.00 61.78 100 LYS A N 1
ATOM 829 C CA . LYS A 1 100 ? -17.529 -17.438 7.618 1.00 61.78 100 LYS A CA 1
ATOM 830 C C . LYS A 1 100 ? -17.667 -18.843 7.014 1.00 61.78 100 LYS A C 1
ATOM 832 O O . LYS A 1 100 ? -18.621 -19.089 6.288 1.00 61.78 100 LYS A O 1
ATOM 837 N N . ARG A 1 101 ? -16.714 -19.750 7.253 1.00 59.38 101 ARG A N 1
ATOM 838 C CA . ARG A 1 101 ? -16.784 -21.157 6.811 1.00 59.38 101 ARG A CA 1
ATOM 839 C C . ARG A 1 101 ? -17.445 -22.072 7.858 1.00 59.38 101 ARG A C 1
ATOM 841 O O . ARG A 1 101 ? -17.050 -23.228 7.979 1.00 59.38 101 ARG A O 1
ATOM 848 N N . VAL A 1 102 ? -18.419 -21.538 8.596 1.00 48.00 102 VAL A N 1
ATOM 849 C CA . VAL A 1 102 ? -19.306 -22.267 9.518 1.00 48.00 102 VAL A CA 1
ATOM 850 C C . VAL A 1 102 ? -20.737 -22.061 9.057 1.00 48.00 102 VAL A C 1
ATOM 852 O O . VAL A 1 102 ? -21.066 -20.890 8.753 1.00 48.00 102 VAL A O 1
#

Radius of gyration: 25.81 Å; chains: 1; bounding box: 58×51×41 Å

pLDDT: mean 74.13, std 18.37, range [33.09, 97.38]

Foldseek 3Di:
DDDDDDDDDPDPDDPPVCPVVVPDPDDDDPPDDPDDDDDDPPDDDPVVVCPDDPDDDDDDDDDPVVQVVLVVVCVVVVHPSVVVVVVVVVVVVVVVVVVVPD

Sequen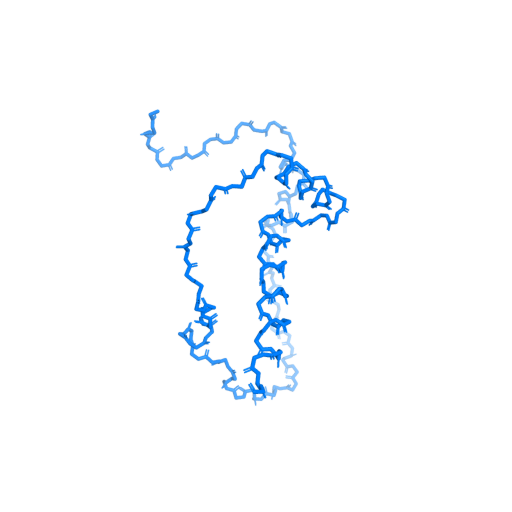ce (102 aa):
MFRGNHIRIFGAGYWRKGKRIYEQEIKYTDGEIGEVKIVKDFLPHPRELLFKDDSVKVTISLSKESVEFFKSEAATAHVPYQKMIRILLDKYTKHYKANKRV